Protein AF-A0A1S8T8L3-F1 (afdb_monomer)

Radius of gyration: 11.99 Å; Cα contacts (8 Å, |Δi|>4): 128; chains: 1; bounding box: 28×24×30 Å

Organism: NCBI:txid29367

Nearest PDB structures (foldseek):
  8phv-assembly1_B  TM=5.287E-01  e=2.874E+00  Homo sapiens
  7mhw-assembly1_A  TM=4.799E-01  e=4.888E+00  Escherichia coli
  6ybp-assembly1_K  TM=1.797E-01  e=1.793E+00  Methylorubrum extorquens AM1
  6q45-assembly1_F  TM=3.272E-01  e=4.344E+00  Fusobacterium nucleatum subsp. nucleatum ATCC 25586

Foldseek 3Di:
DPPFDDPLVQLVAFQWWWKDFPPDIWIWGWDCDPPDPGTFIDIPNHTPVDDSVVVVVVSVVVGVDIGTPDTHHD

Mean predicted aligned error: 4.05 Å

pLDDT: mean 90.24, std 10.02, range [38.69, 96.25]

Secondary structure (DSSP, 8-state):
------HHHHHHH-SEEEEEETTEEEEEEEEEPTTSS-EEEEETTEEEEE-HHHHHHHHHHH-S-EEEEEEE--

Sequence (74 aa):
MSKRDNVNLVLMTHCKVNLQCDDEKIQCRYLQVPGESYGTWHLNGEDTGLQVRSLIKTIREKYKIVKVLWKRQY

Structure (mmCIF, N/CA/C/O backbone):
data_AF-A0A1S8T8L3-F1
#
_entry.id   AF-A0A1S8T8L3-F1
#
loop_
_atom_site.group_PDB
_atom_site.id
_atom_site.type_symbol
_atom_site.label_atom_id
_atom_site.label_alt_id
_atom_site.label_comp_id
_atom_site.label_asym_id
_atom_site.label_entity_id
_atom_site.label_seq_id
_atom_site.pdbx_PDB_ins_code
_atom_site.Cartn_x
_atom_site.Cartn_y
_atom_site.Cartn_z
_atom_site.occupancy
_atom_site.B_iso_or_equiv
_atom_site.auth_seq_id
_atom_site.auth_comp_id
_atom_site.auth_asym_id
_atom_site.auth_atom_id
_atom_site.pdbx_PDB_model_num
ATOM 1 N N . MET A 1 1 ? -13.987 -17.895 12.979 1.00 38.69 1 MET A N 1
ATOM 2 C CA . MET A 1 1 ? -13.283 -16.606 12.794 1.00 38.69 1 MET A CA 1
ATOM 3 C C . MET A 1 1 ? -12.400 -16.721 11.566 1.00 38.69 1 MET A C 1
ATOM 5 O O . MET A 1 1 ? -11.463 -17.508 11.599 1.00 38.69 1 MET A O 1
ATOM 9 N N . SER A 1 2 ? -12.705 -16.005 10.481 1.00 46.06 2 SER A N 1
ATOM 10 C CA . SER A 1 2 ? -11.740 -15.853 9.383 1.00 46.06 2 SER A CA 1
ATOM 11 C C . SER A 1 2 ? -10.448 -15.291 9.982 1.00 46.06 2 SER A C 1
ATOM 13 O O . SER A 1 2 ? -10.497 -14.275 10.683 1.00 46.06 2 SER A O 1
ATOM 15 N N . LYS A 1 3 ? -9.322 -16.000 9.823 1.00 55.69 3 LYS A N 1
ATOM 16 C CA . LYS A 1 3 ? -8.007 -15.519 10.267 1.00 55.69 3 LYS A CA 1
ATOM 17 C C . LYS A 1 3 ? -7.814 -14.149 9.620 1.00 55.69 3 LYS A C 1
ATOM 19 O O . LYS A 1 3 ? -7.758 -14.070 8.399 1.00 55.69 3 LYS A O 1
ATOM 24 N N . ARG A 1 4 ? -7.786 -13.074 10.421 1.00 64.69 4 ARG A N 1
ATOM 25 C CA . ARG A 1 4 ? -7.513 -11.727 9.902 1.00 64.69 4 ARG A CA 1
ATOM 26 C C . ARG A 1 4 ? -6.206 -11.802 9.121 1.00 64.69 4 ARG A C 1
ATOM 28 O O . ARG A 1 4 ? -5.193 -12.233 9.669 1.00 64.69 4 ARG A O 1
ATOM 35 N N . ASP A 1 5 ? -6.259 -11.435 7.849 1.00 80.75 5 ASP A N 1
ATOM 36 C CA . ASP A 1 5 ? -5.090 -11.454 6.984 1.00 80.75 5 ASP A CA 1
ATOM 37 C C . ASP A 1 5 ? -3.970 -10.596 7.579 1.00 80.75 5 ASP A C 1
ATOM 39 O O . ASP A 1 5 ? -4.189 -9.451 7.984 1.00 80.75 5 ASP A O 1
ATOM 43 N N . ASN A 1 6 ? -2.755 -11.142 7.623 1.00 89.00 6 ASN A N 1
ATOM 44 C CA . ASN A 1 6 ? -1.584 -10.375 8.022 1.00 89.00 6 ASN A CA 1
ATOM 45 C C . ASN A 1 6 ? -1.236 -9.389 6.898 1.00 89.00 6 ASN A C 1
ATOM 47 O O . ASN A 1 6 ? -0.694 -9.787 5.867 1.00 89.00 6 ASN A O 1
ATOM 51 N N . VAL A 1 7 ? -1.539 -8.106 7.116 1.00 89.75 7 VAL A N 1
ATOM 52 C CA . VAL A 1 7 ? -1.331 -7.014 6.148 1.00 89.75 7 VAL A CA 1
ATOM 53 C C . VAL A 1 7 ? 0.098 -6.997 5.606 1.00 89.75 7 VAL A C 1
ATOM 55 O O . VAL A 1 7 ? 0.286 -6.858 4.401 1.00 89.75 7 VAL A O 1
ATOM 58 N N . ASN A 1 8 ? 1.105 -7.199 6.463 1.00 91.44 8 ASN A N 1
ATOM 59 C CA . ASN A 1 8 ? 2.501 -7.182 6.028 1.00 91.44 8 ASN A CA 1
ATOM 60 C C . ASN A 1 8 ? 2.782 -8.328 5.059 1.00 91.44 8 ASN A C 1
ATOM 62 O O . ASN A 1 8 ? 3.392 -8.116 4.018 1.00 91.44 8 ASN A O 1
ATOM 66 N N . LEU A 1 9 ? 2.330 -9.540 5.395 1.00 91.06 9 LEU A N 1
ATOM 67 C CA . LEU A 1 9 ? 2.523 -10.704 4.536 1.00 91.06 9 LEU A CA 1
ATOM 68 C C . LEU A 1 9 ? 1.812 -10.515 3.196 1.00 91.06 9 LEU A C 1
ATOM 70 O O . LEU A 1 9 ? 2.389 -10.809 2.154 1.00 91.06 9 LEU A O 1
ATOM 74 N N . VAL A 1 10 ? 0.589 -9.982 3.217 1.00 93.19 10 VAL A N 1
ATOM 75 C CA . VAL A 1 10 ? -0.179 -9.703 2.001 1.00 93.19 10 VAL A CA 1
ATOM 76 C C . VAL A 1 10 ? 0.545 -8.688 1.117 1.00 93.19 10 VAL A C 1
ATOM 78 O O . VAL A 1 10 ? 0.757 -8.976 -0.056 1.00 93.19 10 VAL A O 1
ATOM 81 N N . LEU A 1 11 ? 1.009 -7.565 1.670 1.00 91.88 11 LEU A N 1
ATOM 82 C CA . LEU A 1 11 ? 1.782 -6.570 0.916 1.00 91.88 11 LEU A CA 1
ATOM 83 C C . LEU A 1 11 ? 3.135 -7.110 0.421 1.00 91.88 11 LEU A C 1
ATOM 85 O O . LEU A 1 11 ? 3.668 -6.598 -0.551 1.00 91.88 11 LEU A O 1
ATOM 89 N N . MET A 1 12 ? 3.706 -8.147 1.038 1.00 91.44 12 MET A N 1
ATOM 90 C CA . MET A 1 12 ? 4.939 -8.779 0.543 1.00 91.44 12 MET A CA 1
ATOM 91 C C . MET A 1 12 ? 4.711 -9.810 -0.571 1.00 91.44 12 MET A C 1
ATOM 93 O O . MET A 1 12 ? 5.662 -10.162 -1.260 1.00 91.44 12 MET A O 1
ATOM 97 N N . THR A 1 13 ? 3.491 -10.325 -0.735 1.00 90.50 13 THR A N 1
ATOM 98 C CA . THR A 1 13 ? 3.217 -11.499 -1.593 1.00 90.50 13 THR A CA 1
ATOM 99 C C . THR A 1 13 ? 2.204 -11.235 -2.703 1.00 90.50 13 THR A C 1
ATOM 101 O O . THR A 1 13 ? 2.109 -12.015 -3.645 1.00 90.50 13 THR A O 1
ATOM 104 N N . HIS A 1 14 ? 1.448 -10.142 -2.614 1.00 92.25 14 HIS A N 1
ATOM 105 C CA . HIS A 1 14 ? 0.399 -9.788 -3.565 1.00 92.25 14 HIS A CA 1
ATOM 106 C C . HIS A 1 14 ? 0.743 -8.473 -4.261 1.00 92.25 14 HIS A C 1
ATOM 108 O O . HIS A 1 14 ? 1.333 -7.576 -3.670 1.00 92.25 14 HIS A O 1
ATOM 114 N N . CYS A 1 15 ? 0.335 -8.338 -5.521 1.00 91.50 15 CYS A N 1
ATOM 115 C CA . CYS A 1 15 ? 0.630 -7.171 -6.354 1.00 91.50 15 CYS A CA 1
ATOM 116 C C . CYS A 1 15 ? -0.514 -6.150 -6.397 1.00 91.50 15 CYS A C 1
ATOM 118 O O . CYS A 1 15 ? -0.329 -5.026 -6.852 1.00 91.50 15 CYS A O 1
ATOM 120 N N . LYS A 1 16 ? -1.725 -6.545 -5.998 1.00 95.19 16 LYS A N 1
ATOM 121 C CA . LYS A 1 16 ? -2.887 -5.659 -5.878 1.00 95.19 16 LYS A CA 1
ATOM 122 C C . LYS A 1 16 ? -3.596 -5.975 -4.577 1.00 95.19 16 LYS A C 1
ATOM 124 O O . LYS A 1 16 ? -3.946 -7.130 -4.344 1.00 95.19 16 LYS A O 1
ATOM 129 N N . VAL A 1 17 ? -3.794 -4.966 -3.742 1.00 95.69 17 VAL A N 1
ATOM 130 C CA . VAL A 1 17 ? -4.366 -5.113 -2.405 1.00 95.69 17 VAL A CA 1
ATOM 131 C C . VAL A 1 17 ? -5.273 -3.923 -2.133 1.00 95.69 17 VAL A C 1
ATOM 133 O O . VAL A 1 17 ? -4.837 -2.788 -2.256 1.00 95.69 17 VAL A O 1
ATOM 136 N N . ASN A 1 18 ? -6.515 -4.171 -1.732 1.00 96.25 18 ASN A N 1
ATOM 137 C CA . ASN A 1 18 ? -7.392 -3.126 -1.217 1.00 96.25 18 ASN A CA 1
ATOM 138 C C . ASN A 1 18 ? -7.371 -3.206 0.304 1.00 96.25 18 ASN A C 1
ATOM 140 O O . ASN A 1 18 ? -7.675 -4.256 0.878 1.00 96.25 18 ASN A O 1
ATOM 144 N N . LEU A 1 19 ? -7.017 -2.102 0.944 1.00 95.00 19 LEU A N 1
ATOM 145 C CA . LEU A 1 19 ? -6.967 -1.955 2.387 1.00 95.00 19 LEU A CA 1
ATOM 146 C C . LEU A 1 19 ? -8.118 -1.065 2.856 1.00 95.00 19 LEU A C 1
ATOM 148 O O . LEU A 1 19 ? -8.451 -0.075 2.209 1.00 95.00 19 LEU A O 1
ATOM 152 N N . GLN A 1 20 ? -8.709 -1.417 3.992 1.00 95.38 20 GLN A N 1
ATOM 153 C CA . GLN A 1 20 ? -9.441 -0.480 4.835 1.00 95.38 20 GLN A CA 1
ATOM 154 C C . GLN A 1 20 ? -8.441 0.060 5.855 1.00 95.38 20 GLN A C 1
ATOM 156 O O . GLN A 1 20 ? -7.914 -0.716 6.658 1.00 95.38 20 GLN A O 1
ATOM 161 N N . CYS A 1 21 ? -8.187 1.357 5.801 1.00 93.88 21 CYS A N 1
ATOM 162 C CA . CYS A 1 21 ? -7.284 2.088 6.671 1.00 93.88 21 CYS A CA 1
ATOM 163 C C . CYS A 1 21 ? -8.113 3.087 7.479 1.00 93.88 21 CYS A C 1
ATOM 165 O O . CYS A 1 21 ? -8.569 4.084 6.931 1.00 93.88 21 CYS A O 1
ATOM 167 N N . ASP A 1 22 ? -8.353 2.789 8.754 1.00 93.19 22 ASP A N 1
ATOM 168 C CA . ASP A 1 22 ? -9.331 3.492 9.589 1.00 93.19 22 ASP A CA 1
ATOM 169 C C . ASP A 1 22 ? -10.688 3.596 8.857 1.00 93.19 22 ASP A C 1
ATOM 171 O O . ASP A 1 22 ? -11.279 2.556 8.538 1.00 93.19 22 ASP A O 1
ATOM 175 N N . ASP A 1 23 ? -11.149 4.803 8.524 1.00 93.69 23 ASP A N 1
ATOM 176 C CA . ASP A 1 23 ? -12.404 5.045 7.794 1.00 93.69 23 ASP A CA 1
ATOM 177 C C . ASP A 1 23 ? -12.214 5.170 6.267 1.00 93.69 23 ASP A C 1
ATOM 179 O O . ASP A 1 23 ? -13.183 5.257 5.511 1.00 93.69 23 ASP A O 1
ATOM 183 N N . GLU A 1 24 ? -10.974 5.089 5.779 1.00 94.69 24 GLU A N 1
ATOM 184 C CA . GLU A 1 24 ? -10.614 5.233 4.368 1.00 94.69 24 GLU A CA 1
ATOM 185 C C . GLU A 1 24 ? -10.384 3.883 3.675 1.00 94.69 24 GLU A C 1
ATOM 187 O O . GLU A 1 24 ? -9.936 2.900 4.270 1.00 94.69 24 GLU A O 1
ATOM 192 N N . LYS A 1 25 ? -10.636 3.840 2.364 1.00 95.44 25 LYS A N 1
ATOM 193 C CA . LYS A 1 25 ? -10.244 2.715 1.507 1.00 95.44 25 LYS A CA 1
ATOM 194 C C . LYS A 1 25 ? -9.061 3.119 0.647 1.00 95.44 25 LYS A C 1
ATOM 196 O O . LYS A 1 25 ? -9.111 4.137 -0.038 1.00 95.44 25 LYS A O 1
ATOM 201 N N . ILE A 1 26 ? -8.026 2.289 0.654 1.00 95.31 26 ILE A N 1
ATOM 202 C CA . ILE A 1 26 ? -6.806 2.511 -0.118 1.00 95.31 26 ILE A CA 1
ATOM 203 C C . ILE A 1 26 ? -6.578 1.325 -1.041 1.00 95.31 26 ILE A C 1
ATOM 205 O O . ILE A 1 26 ? -6.505 0.179 -0.600 1.00 95.31 26 ILE A O 1
ATOM 209 N N . GLN A 1 27 ? -6.437 1.602 -2.331 1.00 96.00 27 GLN A N 1
ATOM 210 C CA . GLN A 1 27 ? -6.008 0.626 -3.317 1.00 96.00 27 GLN A CA 1
ATOM 211 C C . GLN A 1 27 ? -4.489 0.691 -3.466 1.00 96.00 27 GLN A C 1
ATOM 213 O O . GLN A 1 27 ? -3.941 1.668 -3.965 1.00 96.00 27 GLN A O 1
ATOM 218 N N . CYS A 1 28 ? -3.812 -0.379 -3.077 1.00 95.44 28 CYS A N 1
ATOM 219 C CA . CYS A 1 28 ? -2.378 -0.556 -3.225 1.00 95.44 28 CYS A CA 1
ATOM 220 C C . CYS A 1 28 ? -2.096 -1.413 -4.466 1.00 95.44 28 CYS A C 1
ATOM 222 O O . CYS A 1 28 ? -2.656 -2.504 -4.620 1.00 95.44 28 CYS A O 1
ATOM 224 N N . ARG A 1 29 ? -1.194 -0.966 -5.341 1.00 95.75 29 ARG A N 1
ATOM 225 C CA . ARG A 1 29 ? -0.744 -1.739 -6.505 1.00 95.75 29 ARG A CA 1
ATOM 226 C C . ARG A 1 29 ? 0.771 -1.691 -6.637 1.00 95.75 29 ARG A C 1
ATOM 228 O O . ARG A 1 29 ? 1.328 -0.614 -6.767 1.00 95.75 29 ARG A O 1
ATOM 235 N N . TYR A 1 30 ? 1.414 -2.848 -6.669 1.00 94.88 30 TYR A N 1
ATOM 236 C CA . TYR A 1 30 ? 2.827 -2.969 -7.001 1.00 94.88 30 TYR A CA 1
ATOM 237 C C . TYR A 1 30 ? 3.003 -2.973 -8.520 1.00 94.88 30 TYR A C 1
ATOM 239 O O . TYR A 1 30 ? 2.354 -3.762 -9.219 1.00 94.88 30 TYR A O 1
ATOM 247 N N . LEU A 1 31 ? 3.853 -2.086 -9.026 1.00 93.19 31 LEU A N 1
ATOM 248 C CA . LEU A 1 31 ? 4.199 -1.973 -10.440 1.00 93.19 31 LEU A CA 1
ATOM 249 C C . LEU A 1 31 ? 5.714 -1.997 -10.597 1.00 93.19 31 LEU A C 1
ATOM 251 O O . LEU A 1 31 ? 6.427 -1.375 -9.820 1.00 93.19 31 LEU A O 1
ATOM 255 N N . GLN A 1 32 ? 6.201 -2.729 -11.598 1.00 91.50 32 GLN A N 1
ATOM 256 C CA . GLN A 1 32 ? 7.615 -2.696 -11.954 1.00 91.50 32 GLN A CA 1
ATOM 257 C C . GLN A 1 32 ? 7.963 -1.327 -12.540 1.00 91.50 32 GLN A C 1
ATOM 259 O O . GLN A 1 32 ? 7.217 -0.808 -13.375 1.00 91.50 32 GLN A O 1
ATOM 264 N N . VAL A 1 33 ? 9.096 -0.768 -12.122 1.00 90.50 33 VAL A N 1
ATOM 265 C CA . VAL A 1 33 ? 9.611 0.476 -12.691 1.00 90.50 33 VAL A CA 1
ATOM 266 C C . VAL A 1 33 ? 10.298 0.150 -14.028 1.00 90.50 33 VAL A C 1
ATOM 268 O O . VAL A 1 33 ? 11.117 -0.772 -14.078 1.00 90.50 33 VAL A O 1
A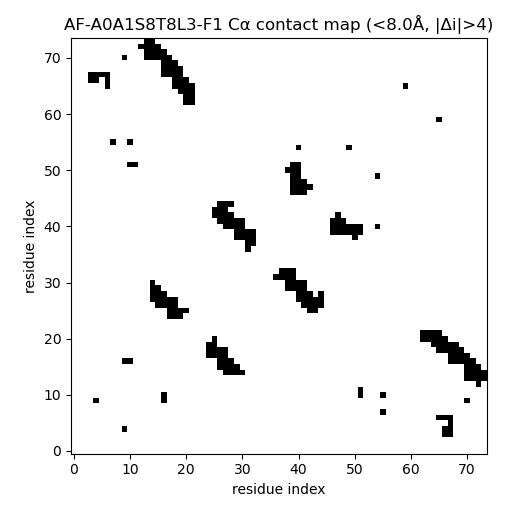TOM 271 N N . PRO A 1 34 ? 9.970 0.842 -15.137 1.00 90.88 34 PRO A N 1
ATOM 272 C CA . PRO A 1 34 ? 10.589 0.578 -16.433 1.00 90.88 34 PRO A CA 1
ATOM 273 C C . PRO A 1 34 ? 12.113 0.726 -16.386 1.00 90.88 34 PRO A C 1
ATOM 275 O O . PRO A 1 34 ? 12.623 1.744 -15.931 1.00 90.88 34 PRO A O 1
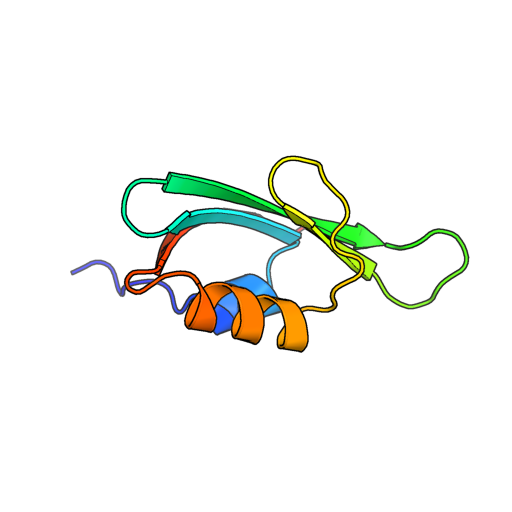ATOM 278 N N . GLY A 1 35 ? 12.83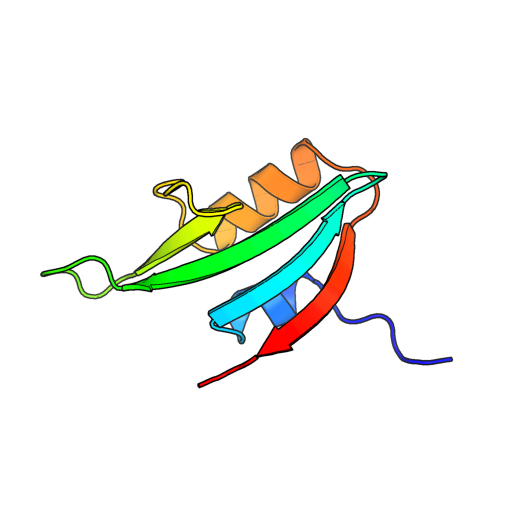2 -0.283 -16.880 1.00 92.94 35 GLY A N 1
ATOM 279 C CA . GLY A 1 35 ? 14.300 -0.297 -16.886 1.00 92.94 35 GLY A CA 1
ATOM 280 C C . GLY A 1 35 ? 14.943 -0.742 -15.570 1.00 92.94 35 GLY A C 1
ATOM 281 O O . GLY A 1 35 ? 16.154 -0.928 -15.532 1.00 92.94 35 GLY A O 1
ATOM 282 N N . GLU A 1 36 ? 14.150 -0.985 -14.526 1.00 91.44 36 GLU A N 1
ATOM 283 C CA . GLU A 1 36 ? 14.645 -1.371 -13.208 1.00 91.44 36 GLU A CA 1
ATOM 284 C C . GLU A 1 36 ? 14.302 -2.826 -12.857 1.00 91.44 36 GLU A C 1
ATOM 286 O O . GLU A 1 36 ? 13.319 -3.420 -13.318 1.00 91.44 36 GLU A O 1
ATOM 291 N N . SER A 1 37 ? 15.120 -3.405 -11.975 1.00 89.06 37 SER A N 1
ATOM 292 C CA . SER A 1 37 ? 14.900 -4.749 -11.416 1.00 89.06 37 SER A CA 1
ATOM 293 C C . SER A 1 37 ? 13.889 -4.773 -10.262 1.00 89.06 37 SER A C 1
ATOM 295 O O . SER A 1 37 ? 13.530 -5.844 -9.771 1.00 89.06 37 SER A O 1
ATOM 297 N N . TYR A 1 38 ? 13.418 -3.603 -9.826 1.00 86.88 38 TYR A N 1
ATOM 298 C CA . TYR A 1 38 ? 12.475 -3.445 -8.725 1.00 86.88 38 TYR A CA 1
ATOM 299 C C . TYR A 1 38 ? 11.182 -2.757 -9.177 1.00 86.88 38 TYR A C 1
ATOM 301 O O . TYR A 1 38 ? 11.064 -2.215 -10.275 1.00 86.88 38 TYR A O 1
ATOM 309 N N . GLY A 1 39 ? 10.181 -2.805 -8.305 1.00 90.12 39 GLY A N 1
ATOM 310 C CA . GLY A 1 39 ? 8.925 -2.095 -8.467 1.00 90.12 39 GLY A CA 1
ATOM 311 C C . GLY A 1 39 ? 8.633 -1.177 -7.289 1.00 90.12 39 GLY A C 1
ATOM 312 O O . GLY A 1 39 ? 9.243 -1.287 -6.220 1.00 90.12 39 GLY A O 1
ATOM 313 N N . THR A 1 40 ? 7.673 -0.288 -7.488 1.00 94.81 40 THR A N 1
ATOM 314 C CA . THR A 1 40 ? 7.163 0.633 -6.475 1.00 94.81 40 THR A CA 1
ATOM 315 C C . THR A 1 40 ? 5.687 0.372 -6.230 1.00 94.81 40 THR A C 1
ATOM 317 O O . THR A 1 40 ? 4.972 -0.250 -7.025 1.00 94.81 40 THR A O 1
ATOM 320 N N . TRP A 1 41 ? 5.225 0.795 -5.060 1.00 95.38 41 TRP A N 1
ATOM 321 C CA . TRP A 1 41 ? 3.819 0.744 -4.712 1.00 95.38 41 TRP A CA 1
ATOM 322 C C . TRP A 1 41 ? 3.115 2.034 -5.107 1.00 95.38 41 TRP A C 1
ATOM 324 O O . TRP A 1 41 ? 3.536 3.129 -4.752 1.00 95.38 41 TRP A O 1
ATOM 334 N N . HIS A 1 42 ? 1.987 1.882 -5.782 1.00 95.81 42 HIS A N 1
ATOM 335 C CA . HIS A 1 42 ? 1.062 2.956 -6.082 1.00 95.81 42 HIS A CA 1
ATOM 336 C C . HIS A 1 42 ? -0.10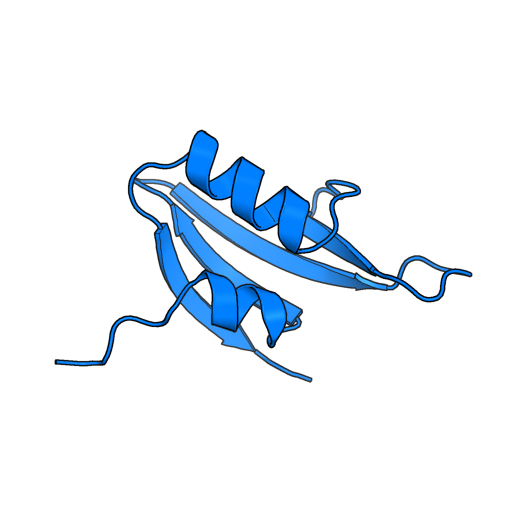5 2.897 -5.100 1.00 95.81 42 HIS A C 1
ATOM 338 O O . HIS A 1 42 ? -0.670 1.818 -4.879 1.00 95.81 42 HIS A O 1
ATOM 344 N N . LEU A 1 43 ? -0.486 4.040 -4.536 1.00 94.88 43 LEU A N 1
ATOM 345 C CA . LEU A 1 43 ? -1.637 4.187 -3.650 1.00 94.88 43 LEU A CA 1
ATOM 346 C C . LEU A 1 43 ? -2.715 5.001 -4.357 1.00 94.88 43 LEU A C 1
ATOM 348 O O . LEU A 1 43 ? -2.472 6.120 -4.782 1.00 94.88 43 LEU A O 1
ATOM 352 N N . ASN A 1 44 ? -3.904 4.422 -4.526 1.00 94.75 44 ASN A N 1
ATOM 353 C CA . ASN A 1 44 ? -5.023 5.033 -5.253 1.00 94.75 44 ASN A CA 1
ATOM 354 C C . ASN A 1 44 ? -4.660 5.527 -6.671 1.00 94.75 44 ASN A C 1
ATOM 356 O O .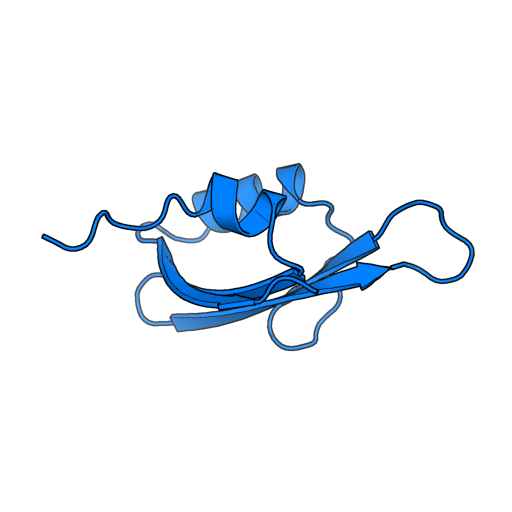 ASN A 1 44 ? -5.324 6.397 -7.218 1.00 94.75 44 ASN A O 1
ATOM 360 N N . GLY A 1 45 ? -3.633 4.930 -7.288 1.00 91.50 45 GLY A N 1
ATOM 361 C CA . GLY A 1 45 ? -3.130 5.298 -8.616 1.00 91.50 45 GLY A CA 1
ATOM 362 C C . GLY A 1 45 ? -1.889 6.191 -8.595 1.00 91.50 45 GLY A C 1
ATOM 363 O O . GLY A 1 45 ? -1.151 6.195 -9.578 1.00 91.50 45 GLY A O 1
ATOM 364 N N . GLU A 1 46 ? -1.599 6.856 -7.479 1.00 93.56 46 GLU A N 1
ATOM 365 C CA . GLU A 1 46 ? -0.423 7.713 -7.327 1.00 93.56 46 GLU A CA 1
ATOM 366 C C . GLU A 1 46 ? 0.817 6.877 -7.012 1.00 93.56 46 GLU A C 1
ATOM 368 O O . GLU A 1 46 ? 0.786 6.036 -6.110 1.00 93.56 46 GLU A O 1
ATOM 373 N N . ASP A 1 47 ? 1.903 7.085 -7.761 1.00 93.00 47 ASP A N 1
ATOM 374 C CA . ASP A 1 47 ? 3.189 6.448 -7.471 1.00 93.00 47 ASP A CA 1
ATOM 375 C C . ASP A 1 47 ? 3.775 7.038 -6.191 1.00 93.00 47 ASP A C 1
ATOM 377 O O . ASP A 1 47 ? 3.968 8.247 -6.076 1.00 93.00 47 ASP A O 1
ATOM 381 N N . THR A 1 48 ? 4.066 6.178 -5.220 1.00 9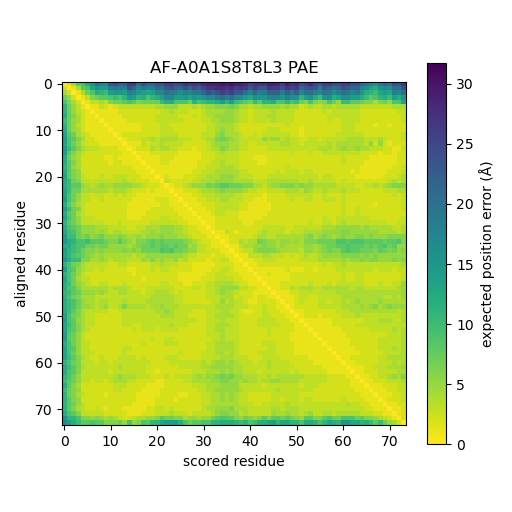1.50 48 THR A N 1
ATOM 382 C CA . THR A 1 48 ? 4.695 6.620 -3.973 1.00 91.50 48 THR A CA 1
ATOM 383 C C . THR A 1 48 ? 6.217 6.612 -4.050 1.00 91.50 48 THR A C 1
ATOM 385 O O . THR A 1 48 ? 6.872 7.135 -3.151 1.00 91.50 48 THR A O 1
ATOM 388 N N . GLY A 1 49 ? 6.803 5.955 -5.058 1.00 92.56 49 GLY A N 1
ATOM 389 C CA . GLY A 1 49 ? 8.236 5.662 -5.106 1.00 92.56 49 GLY A CA 1
ATOM 390 C C . GLY A 1 49 ? 8.702 4.692 -4.010 1.00 92.56 49 GLY A C 1
ATOM 391 O O . GLY A 1 49 ? 9.896 4.422 -3.882 1.00 92.56 49 GLY A O 1
ATOM 392 N N . LEU A 1 50 ? 7.788 4.155 -3.192 1.00 92.88 50 LEU A N 1
ATOM 393 C CA . LEU A 1 50 ? 8.132 3.327 -2.042 1.00 92.88 50 LEU A CA 1
ATOM 394 C C . LEU A 1 50 ? 8.153 1.844 -2.405 1.00 92.88 50 LEU A C 1
ATOM 396 O O . LEU A 1 50 ? 7.216 1.294 -2.988 1.00 92.88 50 LEU A O 1
ATOM 400 N N . GLN A 1 51 ? 9.197 1.161 -1.944 1.00 91.81 51 GLN A N 1
ATOM 401 C CA . GLN A 1 51 ? 9.215 -0.296 -1.859 1.00 91.81 51 GLN A CA 1
ATOM 402 C C . GLN A 1 51 ? 8.408 -0.788 -0.646 1.00 91.81 51 GLN A C 1
ATOM 404 O O . GLN A 1 51 ? 8.093 -0.033 0.277 1.00 91.81 51 GLN A O 1
ATOM 409 N N . VAL A 1 52 ? 8.105 -2.090 -0.614 1.00 91.38 52 VAL A N 1
ATOM 410 C CA . VAL A 1 52 ? 7.166 -2.698 0.347 1.00 91.38 52 VAL A CA 1
ATOM 411 C C . VAL A 1 52 ? 7.469 -2.389 1.820 1.00 91.38 52 VAL A C 1
ATOM 413 O O . VAL A 1 52 ? 6.550 -2.118 2.589 1.00 91.38 52 VAL A O 1
ATOM 416 N N . ARG A 1 53 ? 8.744 -2.390 2.237 1.00 91.25 53 ARG A N 1
ATOM 417 C CA . ARG A 1 53 ? 9.117 -2.140 3.642 1.00 91.25 53 ARG A CA 1
ATOM 418 C C . ARG A 1 53 ? 8.813 -0.704 4.062 1.00 91.25 53 ARG A C 1
ATOM 420 O O . ARG A 1 53 ? 8.226 -0.496 5.123 1.00 91.25 53 ARG A O 1
ATOM 427 N N . SER A 1 54 ? 9.179 0.261 3.220 1.00 93.00 54 SER A N 1
ATOM 428 C CA . SER A 1 54 ? 8.906 1.679 3.457 1.00 93.00 54 SER A CA 1
ATOM 429 C C . SER A 1 54 ? 7.406 1.952 3.427 1.00 93.00 54 SER A C 1
ATOM 431 O O . SER A 1 54 ? 6.899 2.604 4.332 1.00 93.00 54 SER A O 1
ATOM 433 N N . LEU A 1 55 ? 6.679 1.351 2.479 1.00 93.44 55 LEU A N 1
ATOM 434 C CA . LEU A 1 55 ? 5.223 1.459 2.415 1.00 93.44 55 LEU A CA 1
ATOM 435 C C . LEU A 1 55 ? 4.549 0.962 3.703 1.00 93.44 55 LEU A C 1
ATOM 437 O O . LEU A 1 55 ? 3.699 1.652 4.261 1.00 93.44 55 LEU A O 1
ATOM 441 N N . ILE A 1 56 ? 4.928 -0.226 4.191 1.00 92.75 56 ILE A N 1
ATOM 442 C CA . ILE A 1 56 ? 4.370 -0.795 5.428 1.00 92.75 56 ILE A CA 1
ATOM 443 C C . ILE A 1 56 ? 4.603 0.150 6.608 1.00 92.75 56 ILE A C 1
ATOM 445 O O . ILE A 1 56 ? 3.699 0.334 7.424 1.00 92.75 56 ILE A O 1
ATOM 449 N N . LYS A 1 57 ? 5.799 0.743 6.702 1.00 94.00 57 LYS A N 1
ATOM 450 C CA . LYS A 1 57 ? 6.122 1.719 7.745 1.00 94.00 57 LYS A CA 1
ATOM 451 C C . LYS A 1 57 ? 5.208 2.945 7.643 1.00 94.00 57 LYS A C 1
ATOM 453 O O . LYS A 1 57 ? 4.521 3.246 8.612 1.00 94.00 57 LYS A O 1
ATOM 458 N N . THR A 1 58 ? 5.106 3.562 6.465 1.00 92.75 58 THR A N 1
ATOM 459 C CA . THR A 1 58 ? 4.254 4.740 6.230 1.00 92.75 58 THR A CA 1
ATOM 460 C C . THR A 1 58 ? 2.781 4.470 6.538 1.00 92.75 58 THR A C 1
ATOM 462 O O . THR A 1 58 ? 2.133 5.271 7.205 1.00 92.75 58 THR A O 1
ATOM 465 N N . ILE A 1 59 ? 2.241 3.324 6.107 1.00 91.75 59 ILE A N 1
ATOM 466 C CA . ILE A 1 59 ? 0.844 2.955 6.378 1.00 91.75 59 ILE A CA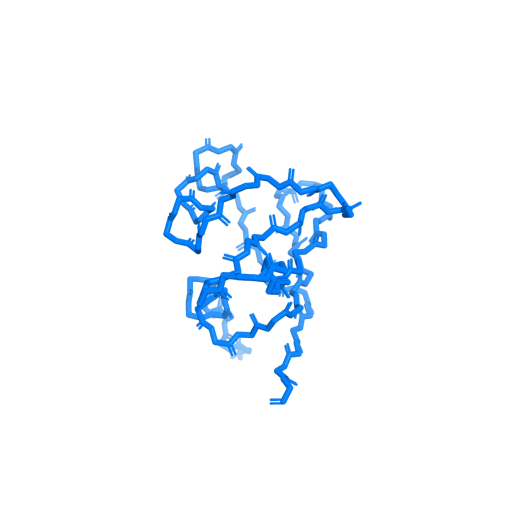 1
ATOM 467 C C . ILE A 1 59 ? 0.603 2.797 7.885 1.00 91.75 59 ILE A C 1
ATOM 469 O O . ILE A 1 59 ? -0.417 3.258 8.385 1.00 91.75 59 ILE A O 1
ATOM 473 N N . ARG A 1 60 ? 1.534 2.179 8.620 1.00 90.19 60 ARG A N 1
ATOM 474 C CA . ARG A 1 60 ? 1.410 1.976 10.074 1.00 90.19 60 ARG A CA 1
ATOM 475 C C . ARG A 1 60 ? 1.609 3.248 10.894 1.00 90.19 60 ARG A C 1
ATOM 477 O O . ARG A 1 60 ? 1.078 3.333 11.994 1.00 90.19 60 ARG A O 1
ATOM 484 N N . GLU A 1 61 ? 2.389 4.199 10.392 1.00 93.69 61 GLU A N 1
ATOM 485 C CA . GLU A 1 61 ? 2.559 5.510 11.027 1.00 93.69 61 GLU A CA 1
ATOM 486 C C . GLU A 1 61 ? 1.324 6.393 10.820 1.00 93.69 61 GLU A C 1
ATOM 488 O O . GLU A 1 61 ? 0.937 7.127 11.726 1.00 93.69 61 GLU A O 1
ATOM 493 N N . LYS A 1 62 ? 0.687 6.300 9.646 1.00 93.44 62 LYS A N 1
ATOM 494 C CA . LYS A 1 62 ? -0.471 7.125 9.290 1.00 93.44 62 LYS A CA 1
ATOM 495 C C . LYS A 1 62 ? -1.801 6.578 9.820 1.00 93.44 62 LYS A C 1
ATOM 497 O O . LYS A 1 62 ? -2.653 7.370 10.207 1.00 93.44 62 LYS A O 1
ATOM 502 N N . TYR A 1 63 ? -1.982 5.257 9.834 1.00 93.69 63 TYR A N 1
ATOM 503 C CA . TYR A 1 63 ? -3.271 4.619 10.118 1.00 93.69 63 TYR A CA 1
ATOM 504 C C . TYR A 1 63 ? -3.206 3.707 11.341 1.00 93.69 63 TYR A C 1
ATOM 506 O O . TYR A 1 63 ? -2.291 2.890 11.476 1.00 93.69 63 TYR A O 1
ATOM 514 N N . LYS A 1 64 ? -4.208 3.802 12.223 1.00 91.19 64 LYS A N 1
ATOM 515 C CA . LYS A 1 64 ? -4.257 3.000 13.461 1.00 91.19 64 LYS A CA 1
ATOM 516 C C . LYS A 1 64 ? -4.759 1.586 13.197 1.00 91.19 64 LYS A C 1
ATOM 518 O O . LYS A 1 64 ? -4.253 0.620 13.772 1.00 91.19 64 LYS A O 1
ATOM 523 N N . ILE A 1 65 ? -5.767 1.457 12.342 1.00 91.56 65 ILE A N 1
ATOM 524 C CA . ILE A 1 65 ? -6.400 0.193 11.984 1.00 91.56 65 ILE A CA 1
ATOM 525 C C . ILE A 1 65 ? -6.191 -0.041 10.497 1.00 91.56 65 ILE A C 1
ATOM 527 O O . ILE A 1 65 ? -6.628 0.743 9.666 1.00 91.56 65 ILE A O 1
ATOM 531 N N . VAL A 1 66 ? -5.590 -1.179 10.153 1.00 93.00 66 VAL A N 1
ATOM 532 C CA . VAL A 1 66 ? -5.414 -1.590 8.758 1.00 93.00 66 VAL A CA 1
ATOM 533 C C . VAL A 1 66 ? -5.953 -3.001 8.583 1.00 93.00 66 VAL A C 1
ATOM 535 O O . VAL A 1 66 ? -5.565 -3.922 9.307 1.00 93.00 66 VAL A O 1
ATOM 538 N N . LYS A 1 67 ? -6.869 -3.180 7.632 1.00 92.75 67 LYS A N 1
ATOM 539 C CA . LYS A 1 67 ? -7.485 -4.471 7.306 1.00 92.75 67 LYS A CA 1
ATOM 540 C C . LYS A 1 67 ? -7.405 -4.717 5.810 1.00 92.75 6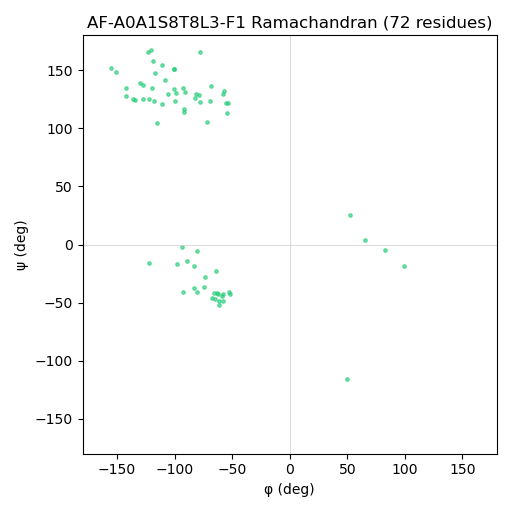7 LYS A C 1
ATOM 542 O O . LYS A 1 67 ? -7.664 -3.821 5.017 1.00 92.75 67 LYS A O 1
ATOM 547 N N . VAL A 1 68 ? -7.104 -5.950 5.423 1.00 93.38 68 VAL A N 1
ATOM 548 C CA . VAL A 1 68 ? -7.176 -6.362 4.019 1.00 93.38 68 VAL A CA 1
ATOM 549 C C . VAL A 1 68 ? -8.638 -6.602 3.655 1.00 93.38 68 VAL A C 1
ATOM 551 O O . VAL A 1 68 ? -9.311 -7.401 4.302 1.00 93.38 68 VAL A O 1
ATOM 554 N N . LEU A 1 69 ? -9.125 -5.902 2.634 1.00 94.19 69 LEU A N 1
ATOM 555 C CA . LEU A 1 69 ? -10.455 -6.108 2.057 1.00 94.19 69 LEU A CA 1
ATOM 556 C C . LEU A 1 69 ? -10.405 -7.083 0.885 1.00 94.19 69 LEU A C 1
ATOM 558 O O . LEU A 1 69 ? -11.289 -7.917 0.721 1.00 94.19 69 LEU A O 1
ATOM 562 N N . TRP A 1 70 ? -9.373 -6.956 0.054 1.00 94.38 70 TRP A N 1
ATOM 563 C CA . TRP A 1 70 ? -9.196 -7.771 -1.139 1.00 94.38 70 TRP A CA 1
ATOM 564 C C . TRP A 1 70 ? -7.720 -7.838 -1.518 1.00 94.38 70 TRP A C 1
ATOM 566 O O . TRP A 1 70 ? -6.961 -6.911 -1.235 1.00 94.38 70 TRP A O 1
ATOM 576 N N . LYS A 1 71 ? -7.306 -8.927 -2.165 1.00 93.94 71 LYS A N 1
ATOM 577 C CA . LYS A 1 71 ? -5.928 -9.134 -2.612 1.00 93.94 71 LYS A CA 1
ATOM 578 C C . LYS A 1 71 ? -5.881 -10.018 -3.855 1.00 93.94 71 LYS A C 1
ATOM 580 O O . LYS A 1 71 ? -6.708 -10.915 -4.007 1.00 93.94 71 LYS A O 1
ATOM 585 N N . ARG A 1 72 ? -4.890 -9.787 -4.715 1.00 93.00 72 ARG A N 1
ATOM 586 C CA . ARG A 1 72 ? -4.589 -10.616 -5.887 1.00 93.00 72 ARG A CA 1
ATOM 587 C C . ARG A 1 72 ? -3.085 -10.735 -6.096 1.00 93.00 72 ARG A C 1
ATOM 589 O O . ARG A 1 72 ? -2.363 -9.739 -6.031 1.00 93.00 72 ARG A O 1
ATOM 596 N N . GLN A 1 73 ? -2.662 -11.961 -6.362 1.00 88.31 73 GLN A N 1
ATOM 597 C 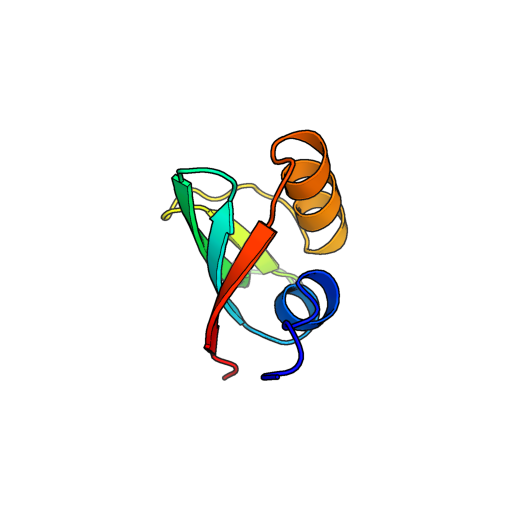CA . GLN A 1 73 ? -1.338 -12.324 -6.853 1.00 88.31 73 GLN A CA 1
ATOM 598 C C . GLN A 1 73 ? -1.441 -12.574 -8.372 1.00 88.31 73 GLN A C 1
ATOM 600 O O . GLN A 1 73 ? -2.533 -12.893 -8.857 1.00 88.31 73 GLN A O 1
ATOM 605 N N . TYR A 1 74 ? -0.360 -12.336 -9.118 1.00 78.12 74 TYR A N 1
ATOM 606 C CA . TYR A 1 74 ? -0.263 -12.737 -10.527 1.00 78.12 74 TYR A CA 1
ATOM 607 C C . TYR A 1 74 ? 0.210 -14.180 -10.641 1.00 78.12 74 TYR A C 1
ATOM 609 O O . TYR A 1 74 ? 1.029 -14.583 -9.784 1.00 78.12 74 TYR A O 1
#

Solvent-accessible surface area (backbone atoms only — not comparable to full-atom values): 4375 Å² total; per-residue (Å²): 128,83,77,77,67,57,58,69,59,47,59,73,68,33,40,35,36,34,32,36,40,63,95,44,79,43,44,39,35,57,42,74,42,89,99,52,99,52,49,29,36,19,54,75,79,46,78,64,79,28,41,64,71,58,44,54,50,53,51,58,75,75,33,92,43,78,43,69,74,45,74,42,64,132